Protein AF-A0A5E4KD06-F1 (afdb_monomer_lite)

Foldseek 3Di:
DPPDPDDDDDDDQFDKDKDAAQDAFDPDPVDPDTDHHRWIWIWGHDPNDIDTDTDDDD

Secondary structure (DSSP, 8-state):
---S-PPP----TT-EEEEE--SS-B--TTSSSPBPTT-EEEEEEETTEEEEEE----

pLDDT: mean 71.36, std 11.54, range [41.81, 84.81]

Structure (mmCIF, N/CA/C/O backbone):
data_AF-A0A5E4KD06-F1
#
_entry.id   AF-A0A5E4KD06-F1
#
loop_
_atom_site.group_PDB
_atom_site.id
_atom_site.type_symbol
_atom_site.label_atom_id
_atom_site.label_alt_id
_atom_site.label_comp_id
_atom_site.label_asym_id
_atom_site.label_entity_id
_atom_site.label_seq_id
_atom_site.pdbx_PDB_ins_code
_atom_site.Cartn_x
_atom_site.Cartn_y
_atom_site.Cartn_z
_atom_site.occupancy
_atom_site.B_iso_or_equiv
_atom_site.auth_seq_id
_atom_site.auth_comp_id
_atom_site.auth_asym_id
_atom_site.auth_atom_id
_atom_site.pdbx_PDB_model_num
ATOM 1 N N . MET A 1 1 ? -5.093 -2.890 -18.819 1.00 41.81 1 MET A N 1
ATOM 2 C CA . MET A 1 1 ? -4.130 -4.009 -18.690 1.00 41.81 1 MET A CA 1
ATOM 3 C C . MET A 1 1 ? -2.854 -3.477 -18.048 1.00 41.81 1 MET A C 1
ATOM 5 O O . MET A 1 1 ? -2.188 -2.660 -18.670 1.00 41.81 1 MET A O 1
ATOM 9 N N . LEU A 1 2 ? -2.545 -3.873 -16.809 1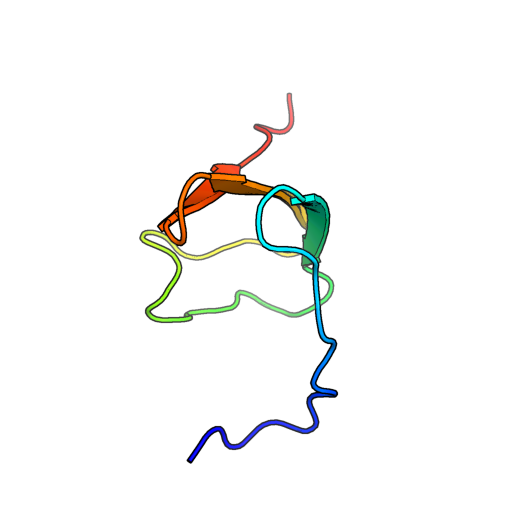.00 47.62 2 LEU A N 1
ATOM 10 C CA . LEU A 1 2 ? -1.310 -3.482 -16.113 1.00 47.62 2 LEU A CA 1
ATOM 11 C C . LEU A 1 2 ? -0.110 -4.143 -16.814 1.00 47.62 2 LEU A C 1
ATOM 13 O O . LEU A 1 2 ? 0.084 -5.351 -16.712 1.00 47.62 2 LEU A O 1
ATOM 17 N N . ARG A 1 3 ? 0.669 -3.372 -17.583 1.00 48.44 3 ARG A N 1
ATOM 18 C CA . ARG A 1 3 ? 1.900 -3.842 -18.240 1.00 48.44 3 ARG A CA 1
ATOM 19 C C . ARG A 1 3 ? 3.084 -3.696 -17.281 1.00 48.44 3 ARG A C 1
ATOM 21 O O . ARG A 1 3 ? 3.884 -2.780 -17.406 1.00 48.44 3 ARG A O 1
ATOM 28 N N . GLY A 1 4 ? 3.184 -4.608 -16.323 1.00 57.47 4 GLY A N 1
ATOM 29 C CA . GLY A 1 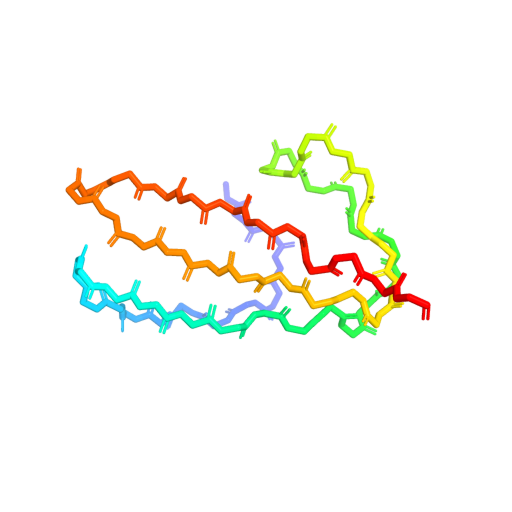4 ? 4.341 -4.754 -15.440 1.00 57.47 4 GLY A CA 1
ATOM 30 C C . GLY A 1 4 ? 4.509 -6.220 -15.050 1.00 57.47 4 GLY A C 1
ATOM 31 O O . GLY A 1 4 ? 3.515 -6.933 -14.924 1.00 57.47 4 GLY A O 1
ATOM 32 N N . LYS A 1 5 ? 5.750 -6.695 -14.869 1.00 64.75 5 LYS A N 1
ATOM 33 C CA . LYS A 1 5 ? 6.032 -8.015 -14.272 1.00 64.75 5 LYS A CA 1
ATOM 34 C C . LYS A 1 5 ? 5.722 -7.957 -12.768 1.00 64.75 5 LYS A C 1
ATOM 36 O O . LYS A 1 5 ? 6.630 -7.931 -11.948 1.00 64.75 5 LYS A O 1
ATOM 41 N N . GLY A 1 6 ? 4.445 -7.831 -12.420 1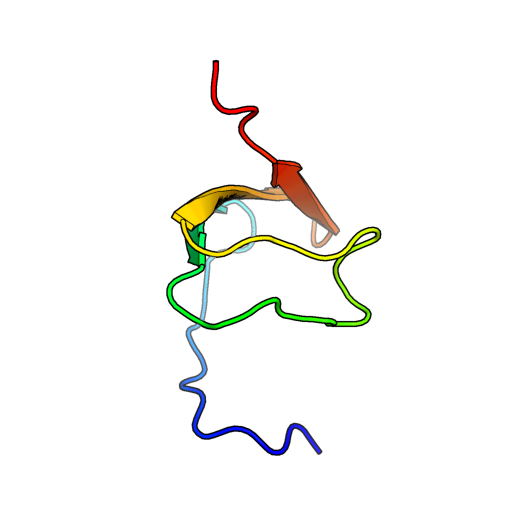.00 65.88 6 GLY A N 1
ATOM 42 C CA . GLY A 1 6 ? 3.956 -7.779 -11.044 1.00 65.88 6 GLY A CA 1
ATOM 43 C C . GLY A 1 6 ? 3.363 -9.118 -10.612 1.00 65.88 6 GLY A C 1
ATOM 44 O O . GLY A 1 6 ? 2.819 -9.856 -11.432 1.00 65.88 6 GLY A O 1
ATOM 45 N N . ARG A 1 7 ? 3.450 -9.427 -9.316 1.00 72.44 7 ARG A N 1
ATOM 46 C CA . ARG A 1 7 ? 2.729 -10.543 -8.693 1.00 72.44 7 ARG A CA 1
ATOM 47 C C . ARG A 1 7 ? 1.509 -9.987 -7.967 1.00 72.44 7 ARG A C 1
ATOM 49 O O . ARG A 1 7 ? 1.640 -9.040 -7.201 1.00 72.44 7 ARG A O 1
ATOM 56 N N . VAL A 1 8 ? 0.340 -10.578 -8.201 1.00 77.06 8 VAL A N 1
ATOM 57 C CA . VAL A 1 8 ? -0.874 -10.252 -7.440 1.00 77.06 8 VAL A CA 1
ATOM 58 C C . VAL A 1 8 ? -0.826 -10.998 -6.110 1.00 77.06 8 VAL A C 1
ATOM 60 O O . VAL A 1 8 ? -0.529 -12.194 -6.078 1.00 77.06 8 VAL A O 1
ATOM 63 N N . ILE A 1 9 ? -1.100 -10.285 -5.021 1.00 79.44 9 ILE A N 1
ATOM 64 C CA . ILE A 1 9 ? -1.149 -10.828 -3.664 1.00 79.44 9 ILE A CA 1
ATOM 65 C C . ILE A 1 9 ? -2.516 -10.462 -3.086 1.00 79.44 9 ILE A C 1
ATOM 67 O O . ILE A 1 9 ? -2.922 -9.305 -3.165 1.00 79.44 9 ILE A O 1
ATOM 71 N N . ALA A 1 10 ? -3.232 -11.442 -2.537 1.00 81.25 10 ALA A N 1
ATOM 72 C CA . ALA A 1 10 ? -4.477 -11.190 -1.822 1.00 81.25 10 ALA A CA 1
ATOM 73 C C . ALA A 1 10 ? -4.155 -10.738 -0.393 1.00 81.25 10 ALA A C 1
ATOM 75 O O . ALA A 1 10 ? -3.401 -11.409 0.313 1.00 81.25 10 ALA A O 1
ATOM 76 N N . VAL A 1 11 ? -4.727 -9.611 0.023 1.00 81.56 11 VAL A N 1
ATOM 77 C CA . VAL A 1 11 ? -4.591 -9.058 1.376 1.00 81.56 11 VAL A CA 1
ATOM 78 C C . VAL A 1 11 ? -5.972 -8.980 2.035 1.00 81.56 11 VAL A C 1
ATOM 80 O O . VAL A 1 11 ? -6.942 -8.656 1.346 1.00 81.56 11 VAL A O 1
ATOM 83 N N . PRO A 1 12 ? -6.100 -9.288 3.339 1.00 83.81 12 PRO A N 1
ATOM 84 C CA . PRO A 1 12 ? -7.366 -9.132 4.050 1.00 83.81 12 PRO A CA 1
ATOM 85 C C . PRO A 1 12 ? -7.865 -7.673 4.038 1.00 83.81 12 PRO A C 1
ATOM 87 O O . PRO A 1 12 ? -7.040 -6.755 4.049 1.00 83.81 12 PRO A O 1
ATOM 90 N N . PRO A 1 13 ? -9.188 -7.438 4.084 1.00 80.31 13 PRO A N 1
ATOM 91 C CA . PRO A 1 13 ? -9.792 -6.108 3.918 1.00 80.31 13 PRO A CA 1
ATOM 92 C C . PRO A 1 13 ? -9.510 -5.117 5.060 1.00 80.31 13 PRO A C 1
ATOM 94 O O . PRO A 1 13 ? -9.784 -3.935 4.904 1.00 80.31 13 PRO A O 1
ATOM 97 N N . THR A 1 14 ? -8.961 -5.573 6.186 1.00 83.56 14 THR A N 1
ATOM 98 C CA . THR A 1 14 ? -8.578 -4.743 7.343 1.00 83.56 14 THR A CA 1
ATOM 99 C C . THR A 1 14 ? -7.099 -4.939 7.674 1.00 83.56 14 THR A C 1
ATOM 101 O O . THR A 1 14 ? -6.736 -5.313 8.791 1.00 83.56 14 THR A O 1
ATOM 104 N N . SER A 1 15 ? -6.237 -4.793 6.667 1.00 82.44 15 SER A N 1
ATOM 105 C CA . SER A 1 15 ? -4.794 -5.025 6.800 1.00 82.44 15 SER A CA 1
ATOM 106 C C . SER A 1 15 ? -4.004 -3.728 6.749 1.00 82.44 15 SER A C 1
ATOM 108 O O . SER A 1 15 ? -4.366 -2.788 6.043 1.00 82.44 15 SER A O 1
ATOM 110 N N . SER A 1 16 ? -2.866 -3.722 7.441 1.00 83.12 16 SER A N 1
ATOM 111 C CA . SER A 1 16 ? -1.859 -2.669 7.340 1.00 83.12 16 SER A CA 1
ATOM 112 C C . SER A 1 16 ? -0.510 -3.279 6.968 1.00 83.12 16 SER A C 1
ATOM 114 O O . SER A 1 16 ? -0.113 -4.302 7.529 1.00 83.12 16 SER A O 1
ATOM 116 N N . PHE A 1 17 ? 0.185 -2.684 6.000 1.00 84.31 17 PHE A N 1
ATOM 117 C CA . PHE A 1 17 ? 1.511 -3.125 5.568 1.00 84.31 17 PHE A CA 1
ATOM 118 C C . PHE A 1 17 ? 2.364 -1.959 5.067 1.00 84.31 17 PHE A C 1
ATOM 120 O O . PHE A 1 17 ? 1.865 -0.886 4.727 1.00 84.31 17 PHE A O 1
ATOM 127 N N . LYS A 1 18 ? 3.680 -2.179 5.020 1.00 82.31 18 LYS A N 1
ATOM 128 C CA . LYS A 1 18 ? 4.651 -1.213 4.504 1.00 82.31 18 LYS A CA 1
ATOM 129 C C . LYS A 1 18 ? 5.056 -1.556 3.076 1.00 82.31 18 LYS A C 1
ATOM 131 O O . LYS A 1 18 ? 5.374 -2.705 2.779 1.00 82.31 18 LYS A O 1
ATOM 136 N N . LEU A 1 19 ? 5.093 -0.547 2.217 1.00 79.06 19 LEU A N 1
ATOM 137 C CA . LEU A 1 19 ? 5.646 -0.609 0.869 1.00 79.06 19 LEU A CA 1
ATOM 138 C C . LEU A 1 19 ? 6.969 0.158 0.834 1.00 79.06 19 LEU A C 1
ATOM 140 O O . LEU A 1 19 ? 7.004 1.352 1.130 1.00 79.06 19 LEU A O 1
ATOM 144 N N . LEU A 1 20 ? 8.043 -0.538 0.459 1.00 77.75 20 LEU A N 1
ATOM 145 C CA . LEU A 1 20 ? 9.349 0.054 0.185 1.00 77.75 20 LEU A CA 1
ATOM 146 C C . LEU A 1 20 ? 9.509 0.224 -1.328 1.00 77.75 20 LEU A C 1
ATOM 148 O O . LEU A 1 20 ? 9.436 -0.748 -2.081 1.00 77.75 20 LEU A O 1
ATOM 152 N N . ILE A 1 21 ? 9.727 1.457 -1.782 1.00 75.62 21 ILE A N 1
ATOM 153 C CA . ILE A 1 21 ? 9.907 1.739 -3.209 1.00 75.62 21 ILE A CA 1
ATOM 154 C C . ILE A 1 21 ? 11.384 1.598 -3.586 1.00 75.62 21 ILE A C 1
ATOM 156 O O . ILE A 1 21 ? 12.192 2.501 -3.375 1.00 75.62 21 ILE A O 1
ATOM 160 N N . GLU A 1 22 ? 11.747 0.460 -4.178 1.00 67.19 22 GLU A N 1
ATOM 161 C CA . GLU A 1 22 ? 13.129 0.183 -4.603 1.00 67.19 22 GLU A CA 1
ATOM 162 C C . GLU A 1 22 ? 13.476 0.730 -6.004 1.00 67.19 22 GLU A C 1
ATOM 164 O O . GLU A 1 22 ? 14.655 0.851 -6.355 1.00 67.19 22 GLU A O 1
ATOM 169 N N . SER A 1 23 ? 12.468 1.085 -6.811 1.00 63.81 23 SER A N 1
ATOM 170 C CA . SER A 1 23 ? 12.640 1.543 -8.199 1.00 63.81 23 SER A CA 1
ATOM 171 C C . SER A 1 23 ? 12.813 3.065 -8.326 1.00 63.81 23 SER A C 1
ATOM 173 O O . SER A 1 23 ? 12.466 3.835 -7.433 1.00 63.81 23 SER A O 1
ATOM 175 N N . LYS A 1 24 ? 13.353 3.504 -9.473 1.00 58.94 24 LYS A N 1
ATOM 176 C CA . LYS A 1 24 ? 13.488 4.919 -9.859 1.00 58.94 24 LYS A CA 1
ATOM 177 C C . LYS A 1 24 ? 12.089 5.537 -9.982 1.00 58.94 24 LYS A C 1
ATOM 179 O O . LYS A 1 24 ? 11.217 4.888 -10.551 1.00 58.94 24 LYS A O 1
ATOM 184 N N . ILE A 1 25 ? 11.932 6.749 -9.436 1.00 55.81 25 ILE A N 1
ATOM 185 C CA . ILE A 1 25 ? 10.700 7.554 -9.297 1.00 55.81 25 ILE A CA 1
ATOM 186 C C . ILE A 1 25 ? 9.487 6.947 -10.009 1.00 55.81 25 ILE A C 1
ATOM 188 O O . ILE A 1 25 ? 9.368 7.021 -11.234 1.00 55.81 25 ILE A O 1
ATOM 192 N N . VAL A 1 26 ? 8.581 6.355 -9.231 1.00 61.22 26 VAL A N 1
ATOM 193 C CA . VAL A 1 26 ? 7.355 5.776 -9.780 1.00 61.22 26 VAL A CA 1
ATOM 194 C C . VAL A 1 26 ? 6.328 6.894 -9.920 1.00 61.22 26 VAL A C 1
ATOM 196 O O . VAL A 1 26 ? 5.827 7.419 -8.927 1.00 61.22 26 VAL A O 1
ATOM 199 N N . ASN A 1 27 ? 6.032 7.267 -11.164 1.00 55.38 27 ASN A N 1
ATOM 200 C CA . ASN A 1 27 ? 4.925 8.158 -11.497 1.00 55.38 27 ASN A CA 1
ATOM 201 C C . ASN A 1 27 ? 3.676 7.289 -11.737 1.00 55.38 27 ASN A C 1
ATOM 203 O O . ASN A 1 27 ? 3.308 7.014 -12.877 1.00 55.38 27 ASN A O 1
ATOM 207 N N . ASP A 1 28 ? 3.108 6.744 -10.658 1.00 63.41 28 ASP A N 1
ATOM 208 C CA . ASP A 1 28 ? 1.853 5.983 -10.709 1.00 63.41 28 ASP A CA 1
ATOM 209 C C . ASP A 1 28 ? 0.692 6.932 -10.408 1.00 63.41 28 ASP A C 1
ATOM 211 O O . ASP A 1 28 ? 0.755 7.702 -9.452 1.00 63.41 28 ASP A O 1
ATOM 215 N N . SER A 1 29 ? -0.384 6.846 -11.190 1.00 61.41 29 SER A N 1
ATOM 216 C CA . SER A 1 29 ? -1.622 7.612 -10.983 1.00 61.41 29 SER A CA 1
ATOM 217 C C . SER A 1 29 ? -2.254 7.418 -9.600 1.00 61.41 29 SER A C 1
ATOM 219 O O . SER A 1 29 ? -3.094 8.215 -9.194 1.00 61.41 29 SER A O 1
ATOM 221 N N . GLN A 1 30 ? -1.876 6.355 -8.886 1.00 64.31 30 GLN A N 1
ATOM 222 C CA . GLN A 1 30 ? -2.335 6.077 -7.527 1.00 64.31 30 GLN A CA 1
ATOM 223 C C . GLN A 1 30 ? -1.608 6.904 -6.460 1.00 64.31 30 GLN A C 1
ATOM 225 O O . GLN A 1 30 ? -2.093 6.996 -5.333 1.00 64.31 30 GLN A O 1
ATOM 230 N N . PHE A 1 31 ? -0.470 7.522 -6.792 1.00 64.56 31 PHE A N 1
ATOM 231 C CA . PHE A 1 31 ? 0.232 8.424 -5.887 1.00 64.56 31 PHE A CA 1
ATOM 232 C C . PHE A 1 31 ? -0.023 9.883 -6.292 1.00 64.56 31 PHE A C 1
ATOM 234 O O . PHE A 1 31 ? 0.224 10.256 -7.436 1.00 64.56 31 PHE A O 1
ATOM 241 N N . PRO A 1 32 ? -0.469 10.747 -5.361 1.00 61.44 32 PRO A N 1
ATOM 242 C CA . PRO A 1 32 ? -0.751 12.152 -5.664 1.00 61.44 32 PRO A CA 1
ATOM 243 C C . PRO A 1 32 ? 0.512 12.971 -5.983 1.00 61.44 32 PRO A C 1
ATOM 245 O O . PRO A 1 32 ? 0.409 14.067 -6.524 1.00 61.44 32 PRO A O 1
ATOM 248 N N . LEU A 1 33 ? 1.699 12.458 -5.641 1.00 64.75 33 LEU A N 1
ATOM 249 C CA . LEU A 1 33 ? 2.999 13.069 -5.911 1.00 64.75 33 LEU A CA 1
ATOM 250 C C . LEU A 1 33 ? 4.021 11.984 -6.281 1.00 64.75 33 LEU A C 1
ATOM 252 O O . LEU A 1 33 ? 3.912 10.866 -5.765 1.00 64.75 33 LEU A O 1
ATOM 256 N N . PRO A 1 34 ? 5.053 12.315 -7.082 1.00 67.94 34 PRO A N 1
ATOM 257 C CA . PRO A 1 34 ? 6.147 11.398 -7.377 1.00 67.94 34 PRO A CA 1
ATOM 258 C C . PRO A 1 34 ? 6.744 10.821 -6.091 1.00 67.94 34 PRO A C 1
ATOM 260 O O . PRO A 1 34 ? 6.983 11.545 -5.114 1.00 67.94 34 PRO A O 1
ATOM 263 N N . VAL A 1 35 ? 6.953 9.505 -6.074 1.00 70.94 35 VAL A N 1
ATOM 264 C CA . VAL A 1 35 ? 7.562 8.812 -4.937 1.00 70.94 35 VAL A CA 1
ATOM 265 C C . VAL A 1 35 ? 9.031 8.553 -5.234 1.00 70.94 35 VAL A C 1
ATOM 267 O O . VAL A 1 35 ? 9.366 7.956 -6.255 1.00 70.94 35 VAL A O 1
ATOM 270 N N . GLU A 1 36 ? 9.904 9.015 -4.344 1.00 73.06 36 GLU A N 1
ATOM 271 C CA . GLU A 1 36 ? 11.348 8.837 -4.463 1.00 73.06 36 GLU A CA 1
ATOM 272 C C . GLU A 1 36 ? 11.784 7.411 -4.101 1.00 73.06 36 GLU A C 1
ATOM 274 O O . GLU A 1 36 ? 11.094 6.675 -3.391 1.00 73.06 36 GLU A O 1
ATOM 279 N N . LYS A 1 37 ? 12.961 7.016 -4.597 1.00 76.69 37 LYS A N 1
ATOM 280 C CA . LYS A 1 37 ? 13.569 5.732 -4.242 1.00 76.69 37 LYS A CA 1
ATOM 281 C C . LYS A 1 37 ? 13.888 5.717 -2.746 1.00 76.69 37 LYS A C 1
ATOM 283 O O . LYS A 1 37 ? 14.483 6.659 -2.239 1.00 76.69 37 LYS A O 1
ATOM 288 N N . GLY A 1 38 ? 13.562 4.618 -2.073 1.00 74.31 38 GLY A N 1
ATOM 289 C CA . GLY A 1 38 ? 13.782 4.457 -0.635 1.00 74.31 38 GLY A CA 1
ATOM 290 C C . GLY A 1 38 ? 12.668 5.042 0.230 1.00 74.31 38 GLY A C 1
ATOM 291 O O . GLY A 1 38 ? 12.749 4.945 1.450 1.00 74.31 38 GLY A O 1
ATOM 292 N N . ALA A 1 39 ? 11.616 5.603 -0.373 1.00 76.81 39 ALA A N 1
ATOM 293 C CA . ALA A 1 39 ? 10.451 6.038 0.378 1.00 76.81 39 ALA A CA 1
ATOM 294 C C . ALA A 1 39 ? 9.728 4.841 1.012 1.00 76.81 39 ALA A C 1
ATOM 296 O O . ALA A 1 39 ? 9.443 3.840 0.342 1.00 76.81 39 ALA A O 1
ATOM 297 N N . GLU A 1 40 ? 9.384 4.992 2.290 1.00 79.31 40 GLU A N 1
ATOM 298 C CA . GLU A 1 40 ? 8.469 4.101 2.996 1.00 79.31 40 GLU A CA 1
ATOM 299 C C . GLU A 1 40 ? 7.040 4.644 2.920 1.00 79.31 40 GLU A C 1
ATOM 301 O O . GLU A 1 40 ? 6.757 5.797 3.269 1.00 79.31 40 GLU A O 1
ATOM 306 N N . ILE A 1 41 ? 6.122 3.787 2.478 1.00 79.81 41 ILE A N 1
ATOM 307 C CA . ILE A 1 41 ? 4.693 4.083 2.415 1.00 79.81 41 ILE A CA 1
ATOM 308 C C . ILE A 1 41 ? 3.965 3.114 3.335 1.00 79.81 41 ILE A C 1
ATOM 310 O O . ILE A 1 41 ? 4.004 1.902 3.129 1.00 79.81 41 ILE A O 1
ATOM 314 N N . ASN A 1 42 ? 3.267 3.653 4.328 1.00 83.38 42 ASN A N 1
ATOM 315 C CA . ASN A 1 42 ? 2.312 2.878 5.103 1.00 83.38 42 ASN A CA 1
ATOM 316 C C . ASN A 1 42 ? 1.015 2.784 4.301 1.00 83.38 42 ASN A C 1
ATOM 318 O O . ASN A 1 42 ? 0.435 3.808 3.927 1.00 83.38 42 ASN A O 1
ATOM 322 N N . VAL A 1 43 ? 0.576 1.557 4.047 1.00 82.75 43 VAL A N 1
ATOM 323 C CA . VAL A 1 43 ? -0.698 1.262 3.402 1.00 82.75 43 VAL A CA 1
ATOM 324 C C . VAL A 1 43 ? -1.630 0.667 4.433 1.00 82.75 43 VAL A C 1
ATOM 326 O O . VAL A 1 43 ? -1.301 -0.310 5.103 1.00 82.75 43 VAL A O 1
ATOM 329 N N . GLU A 1 44 ? -2.792 1.283 4.561 1.00 84.81 44 GLU A N 1
ATOM 330 C CA . GLU A 1 44 ? -3.856 0.866 5.458 1.00 84.81 44 GLU A CA 1
ATOM 331 C C . GLU A 1 44 ? -5.119 0.649 4.628 1.00 84.81 44 GLU A C 1
ATOM 333 O O . GLU A 1 44 ? -5.468 1.483 3.790 1.00 84.81 44 GLU A O 1
ATOM 338 N N . ILE A 1 45 ? -5.764 -0.499 4.819 1.00 83.25 45 ILE A N 1
ATOM 339 C CA . ILE A 1 45 ? -7.044 -0.815 4.192 1.00 83.25 45 ILE A CA 1
ATOM 340 C C . ILE A 1 45 ? -8.107 -0.727 5.281 1.00 83.25 45 ILE A C 1
ATOM 342 O O . ILE A 1 45 ? -8.069 -1.488 6.247 1.00 83.25 45 ILE A O 1
ATOM 346 N N . ASP A 1 46 ? -9.034 0.212 5.116 1.00 81.56 46 ASP A N 1
ATOM 347 C CA . ASP A 1 46 ? -10.151 0.440 6.027 1.00 81.56 46 ASP A CA 1
ATOM 348 C C . ASP A 1 46 ? -11.458 0.458 5.231 1.00 81.56 46 ASP A C 1
ATOM 350 O O . ASP A 1 46 ? -11.64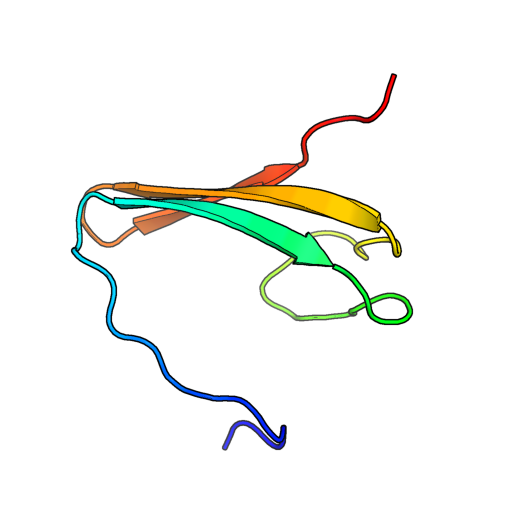8 1.307 4.360 1.00 81.56 46 ASP A O 1
ATOM 354 N N . ASN A 1 47 ? -12.355 -0.493 5.510 1.00 79.50 47 ASN A N 1
ATOM 355 C CA . ASN A 1 47 ? -13.671 -0.607 4.869 1.00 79.50 47 ASN A CA 1
ATOM 356 C C . ASN A 1 47 ? -13.617 -0.469 3.334 1.00 79.50 47 ASN A C 1
ATOM 358 O O . ASN A 1 47 ? -14.295 0.375 2.749 1.00 79.50 47 ASN A O 1
ATOM 362 N N . GLU A 1 48 ? -12.760 -1.273 2.693 1.00 76.69 48 GLU A N 1
ATOM 363 C CA . GLU A 1 48 ? -12.509 -1.283 1.237 1.00 76.69 48 GLU A CA 1
ATOM 364 C C . GLU A 1 48 ? -11.846 -0.013 0.670 1.00 76.69 48 GLU A C 1
ATOM 366 O O . GLU A 1 48 ? -11.578 0.069 -0.531 1.00 76.69 48 GLU A O 1
ATOM 371 N N . LYS A 1 49 ? -11.512 0.969 1.514 1.00 80.19 49 LYS A N 1
ATOM 3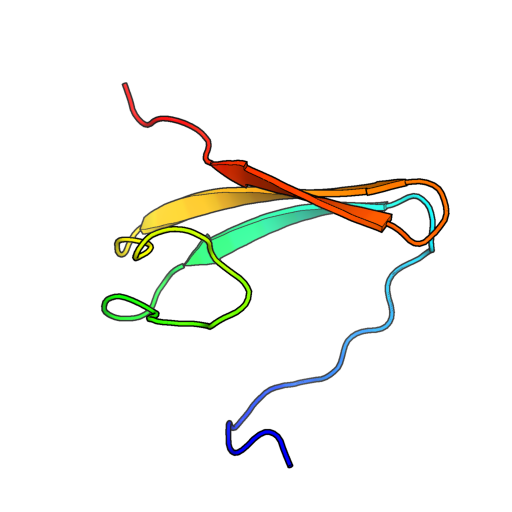72 C CA . LYS A 1 49 ? -10.738 2.150 1.124 1.00 80.19 49 LYS A CA 1
ATOM 373 C C . LYS A 1 49 ? -9.259 1.930 1.401 1.00 80.19 49 LYS A C 1
ATOM 375 O O . LYS A 1 49 ? -8.871 1.481 2.475 1.00 80.19 49 LYS A O 1
ATOM 380 N N . ILE A 1 50 ? -8.429 2.296 0.428 1.00 79.81 50 ILE A N 1
ATOM 381 C CA . ILE A 1 50 ? -6.970 2.263 0.548 1.00 79.81 50 ILE A CA 1
ATOM 382 C C . ILE A 1 50 ? -6.489 3.645 0.983 1.00 79.81 50 ILE A C 1
ATOM 384 O O . ILE A 1 50 ? -6.756 4.646 0.317 1.00 79.81 50 ILE A O 1
ATOM 388 N N . ILE A 1 51 ? -5.753 3.693 2.088 1.00 82.50 51 ILE A N 1
ATOM 389 C CA . ILE A 1 51 ? -5.152 4.901 2.644 1.00 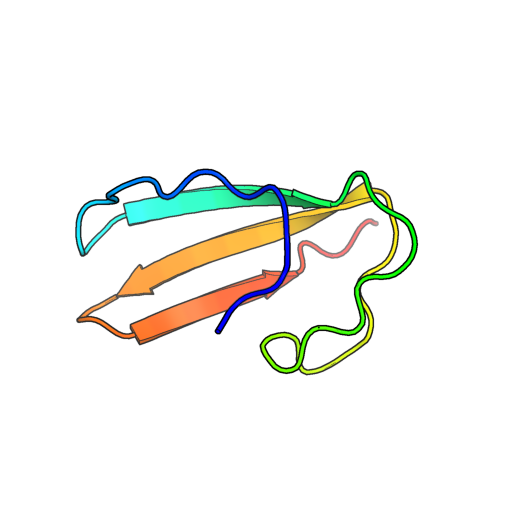82.50 51 ILE A CA 1
ATOM 390 C C . ILE A 1 51 ? -3.633 4.767 2.518 1.00 82.50 51 ILE A C 1
ATOM 392 O O . ILE A 1 51 ? -3.024 3.855 3.076 1.00 82.50 51 ILE A O 1
ATOM 396 N N . LEU A 1 52 ? -3.015 5.691 1.780 1.00 79.69 52 LEU A N 1
ATOM 397 C CA . LEU A 1 52 ? -1.569 5.743 1.557 1.00 79.69 52 LEU A CA 1
ATOM 398 C C . LEU A 1 52 ? -0.971 6.889 2.379 1.00 79.69 52 LEU A C 1
ATOM 400 O O . LEU A 1 52 ? -1.309 8.053 2.159 1.00 79.69 52 LEU A O 1
ATOM 404 N N . ARG A 1 53 ? -0.066 6.584 3.314 1.00 79.12 53 ARG A N 1
ATOM 405 C CA . ARG A 1 53 ? 0.642 7.589 4.124 1.00 79.12 53 ARG A CA 1
ATOM 406 C C . ARG A 1 53 ? 2.142 7.485 3.886 1.00 79.12 53 ARG A C 1
ATOM 408 O O . ARG A 1 53 ? 2.751 6.458 4.176 1.00 79.12 53 ARG A O 1
ATOM 415 N N . ARG A 1 54 ? 2.745 8.561 3.376 1.00 73.31 54 ARG A N 1
ATOM 416 C CA . ARG A 1 54 ? 4.204 8.676 3.280 1.00 73.31 54 ARG A CA 1
ATOM 417 C C . ARG A 1 54 ? 4.766 8.829 4.690 1.00 73.31 54 ARG A C 1
ATOM 419 O O . ARG A 1 54 ? 4.323 9.703 5.432 1.00 73.31 54 ARG A O 1
ATOM 426 N N . VAL A 1 55 ? 5.730 7.993 5.051 1.00 71.69 55 VAL A N 1
ATOM 427 C CA . VAL A 1 55 ? 6.508 8.207 6.270 1.00 71.69 55 VAL A CA 1
ATOM 428 C C . VAL A 1 55 ? 7.555 9.254 5.916 1.00 71.69 55 VAL A C 1
ATOM 430 O O . VAL A 1 55 ? 8.454 8.978 5.124 1.00 71.69 55 VAL A O 1
ATOM 433 N N . SER A 1 56 ? 7.389 10.487 6.397 1.00 56.41 56 SER A N 1
ATOM 434 C CA . SER A 1 56 ? 8.408 11.522 6.211 1.00 56.41 56 SER A CA 1
ATOM 435 C C . SER A 1 56 ? 9.726 11.018 6.797 1.00 56.41 56 SER A C 1
ATOM 437 O O . SER A 1 56 ? 9.784 10.698 7.984 1.00 56.41 56 SER A O 1
ATOM 439 N N . GLN A 1 57 ? 10.761 10.916 5.961 1.00 50.44 57 GLN A N 1
ATOM 440 C CA . GLN A 1 57 ? 12.128 10.762 6.445 1.00 50.44 57 GLN A CA 1
ATOM 441 C C . GLN A 1 57 ? 12.525 12.082 7.115 1.00 50.44 57 GLN A C 1
ATOM 443 O O . GLN A 1 57 ? 12.339 13.148 6.525 1.00 50.44 57 GLN A O 1
ATOM 448 N N . ILE A 1 58 ? 12.962 11.991 8.373 1.00 42.56 58 ILE A N 1
ATOM 449 C CA . ILE A 1 58 ? 13.580 13.087 9.134 1.00 42.56 58 ILE A CA 1
ATOM 450 C C . ILE A 1 58 ? 15.021 13.238 8.654 1.00 42.56 58 ILE A C 1
ATOM 452 O O . ILE A 1 58 ? 15.665 12.180 8.462 1.00 42.56 58 ILE A O 1
#

Radius of gyration: 12.28 Å; chains: 1; bounding box: 28×24×28 Å

Sequence (58 aa):
MLRGKGRVIAVPPTSSFKLLIESKIVNDSQFPLPVEKGAEINVEIDNEKIILRRVSQI